Protein AF-A0A5U2F972-F1 (afdb_monomer)

Nearest PDB structures (foldseek):
  7bcb-assembly1_A  TM=5.545E-01  e=1.359E-01  Escherichia coli K-12
  2jn6-assembly1_A  TM=5.468E-01  e=1.055E-01  Corynebacterium glutamicum
  4zms-assembly1_B  TM=5.900E-01  e=4.237E-01  Streptococcus pneumoniae R6
  1fse-assembly1_A  TM=5.622E-01  e=4.808E-01  Bacillus subtilis
  4yn8-assembly1_A  TM=4.355E-01  e=1.026E+00  Corynebacterium diphtheriae

Secondary structure (DSSP, 8-state):
--------GGGGGSS-------HHHHHHHHHHHHTS---HHHHHHHTT--HHHHHHHHHHHHHHHHH---HHHHHHHHHHHHHHHHHHHHHHHHHHHHHHHHHH--

Radius of gyration: 28.87 Å; Cα contacts (8 Å, |Δi|>4): 33; chains: 1; bounding box: 81×39×64 Å

Foldseek 3Di:
DDDDPDPDPVCPPVPDPDDDDDPVRLVVLLCCCVPVVDDLVRSCVVVVHDSVVNVVSNVVVVCVVVPDDDPVSVVVVVVVVVVVVVVVVVVVVVVVVVVVCVVPVD

InterPro domains:
  IPR002514 Transposase IS3/IS911family [PF01527] (17-88)
  IPR009057 Homedomain-like superfamily [SSF46689] (18-103)

Sequence (106 aa):
MIRTLNLHPEWRCLVNQKRRFTPEFKKETVALVTEQSYTIAKAAASLGLSAKTLHTWVTLARNQNDGVLSDDERAELKRLRKENKELRLEKEILKKASAFFAKHMS

Structure (mmCIF, N/CA/C/O backbone):
data_AF-A0A5U2F972-F1
#
_entry.id   AF-A0A5U2F972-F1
#
loop_
_atom_site.group_PDB
_atom_site.id
_atom_site.type_symbol
_atom_site.label_atom_id
_atom_site.label_alt_id
_atom_site.label_comp_id
_atom_site.label_asym_id
_atom_site.label_entity_id
_atom_site.label_seq_id
_atom_site.pdbx_PDB_ins_code
_atom_site.Cartn_x
_atom_site.Cartn_y
_atom_site.Cartn_z
_atom_site.occupancy
_atom_site.B_iso_or_equiv
_atom_site.auth_seq_id
_atom_site.auth_comp_id
_atom_site.auth_asym_id
_atom_site.auth_atom_id
_atom_site.pdbx_PDB_model_num
ATOM 1 N N . MET A 1 1 ? -54.247 13.702 3.435 1.00 41.28 1 MET A N 1
ATOM 2 C CA . MET A 1 1 ? -53.553 13.008 4.547 1.00 41.28 1 MET A CA 1
ATOM 3 C C . MET A 1 1 ? -52.334 12.353 3.918 1.00 41.28 1 MET A C 1
ATOM 5 O O . MET A 1 1 ? -52.531 11.599 2.986 1.00 41.28 1 MET A O 1
ATOM 9 N N . ILE A 1 2 ? -51.093 12.763 4.170 1.00 37.62 2 ILE A N 1
ATOM 10 C CA . ILE A 1 2 ? -50.310 12.534 5.394 1.00 37.62 2 ILE A CA 1
ATOM 11 C C . ILE A 1 2 ? -49.448 13.782 5.663 1.00 37.62 2 ILE A C 1
ATOM 13 O O . ILE A 1 2 ? -48.781 14.292 4.767 1.00 37.62 2 ILE A O 1
ATOM 17 N N . ARG A 1 3 ? -49.510 14.291 6.901 1.00 43.28 3 ARG A N 1
ATOM 18 C CA . ARG A 1 3 ? -48.726 15.430 7.399 1.00 43.28 3 ARG A CA 1
ATOM 19 C C . ARG A 1 3 ? -47.244 15.064 7.421 1.00 43.28 3 ARG A C 1
ATOM 21 O O . ARG A 1 3 ? -46.857 14.096 8.067 1.00 43.28 3 ARG A O 1
ATOM 28 N N . THR A 1 4 ? -46.429 15.890 6.780 1.00 50.34 4 THR A N 1
ATOM 29 C CA . THR A 1 4 ? -44.986 15.971 7.011 1.00 50.34 4 THR A CA 1
ATOM 30 C C . THR A 1 4 ? -44.731 16.157 8.506 1.00 50.34 4 THR A C 1
ATOM 32 O O . THR A 1 4 ? -45.109 17.186 9.072 1.00 50.34 4 THR A O 1
ATOM 35 N N . LEU A 1 5 ? -44.128 15.157 9.157 1.00 49.06 5 LEU A N 1
ATOM 36 C CA . LEU A 1 5 ? -43.667 15.287 10.534 1.00 49.06 5 LEU A CA 1
ATOM 37 C C . LEU A 1 5 ? -42.502 16.282 10.540 1.00 49.06 5 LEU A C 1
ATOM 39 O O . LEU A 1 5 ? -41.378 15.977 10.150 1.00 49.06 5 LEU A O 1
ATOM 43 N N . ASN A 1 6 ? -42.826 17.507 10.928 1.00 51.38 6 ASN A N 1
ATOM 44 C CA . ASN A 1 6 ? -41.891 18.586 11.165 1.00 51.38 6 ASN A CA 1
ATOM 45 C C . ASN A 1 6 ? -41.115 18.223 12.442 1.00 51.38 6 ASN A C 1
ATOM 47 O O . ASN A 1 6 ? -41.668 18.301 13.538 1.00 51.38 6 ASN A O 1
ATOM 51 N N . LEU A 1 7 ? -39.880 17.725 12.304 1.00 55.25 7 LEU A N 1
ATOM 52 C CA . LEU A 1 7 ? -39.026 17.463 13.463 1.00 55.25 7 LEU A CA 1
ATOM 53 C C . LEU A 1 7 ? -38.736 18.790 14.178 1.00 55.25 7 LEU A C 1
ATOM 55 O O . LEU A 1 7 ? -38.166 19.717 13.598 1.00 55.25 7 LEU A O 1
ATOM 59 N N . HIS A 1 8 ? -39.155 18.856 15.440 1.00 51.81 8 HIS A N 1
ATOM 60 C CA . HIS A 1 8 ? -39.094 20.033 16.299 1.00 51.81 8 HIS A CA 1
ATOM 61 C C . HIS A 1 8 ? -37.620 20.441 16.566 1.00 51.81 8 HIS A C 1
ATOM 63 O O . HIS A 1 8 ? -36.772 19.563 16.765 1.00 51.81 8 HIS A O 1
ATOM 69 N N . PRO A 1 9 ? -37.261 21.743 16.517 1.00 60.16 9 PRO A N 1
ATOM 70 C CA . PRO A 1 9 ? -35.877 22.239 16.570 1.00 60.16 9 PRO A CA 1
ATOM 71 C C . PRO A 1 9 ? -34.979 21.724 17.712 1.00 60.16 9 PRO A C 1
ATOM 73 O O . PRO A 1 9 ? -33.783 21.551 17.476 1.00 60.16 9 PRO A O 1
ATOM 76 N N . GLU A 1 10 ? -35.503 21.412 18.898 1.00 52.59 10 GLU A N 1
ATOM 77 C CA . GLU A 1 10 ? -34.724 20.902 20.042 1.00 52.59 10 GLU A CA 1
ATOM 78 C C . GLU A 1 10 ? -34.274 19.437 19.905 1.00 52.59 10 GLU A C 1
ATOM 80 O O . GLU A 1 10 ? -33.354 19.006 20.597 1.00 52.59 10 GLU A O 1
ATOM 85 N N . TRP A 1 11 ? -34.837 18.678 18.959 1.00 57.97 11 TRP A N 1
ATOM 86 C CA . TRP A 1 11 ? -34.501 17.261 18.745 1.00 57.97 11 TRP A CA 1
ATOM 87 C C . TRP A 1 11 ? -33.354 17.059 17.749 1.00 57.97 11 TRP A C 1
ATOM 89 O O . TRP A 1 11 ? -32.916 15.930 17.518 1.00 57.97 11 TRP A O 1
ATOM 99 N N . ARG A 1 12 ? -32.806 18.142 17.179 1.00 55.66 12 ARG A N 1
ATOM 100 C CA . ARG A 1 12 ? -31.673 18.072 16.235 1.00 55.66 12 ARG A CA 1
ATOM 101 C C . ARG A 1 12 ? -30.373 17.574 16.875 1.00 55.66 12 ARG A C 1
ATOM 103 O O . ARG A 1 12 ? -29.479 17.149 16.152 1.00 55.66 12 ARG A O 1
ATOM 110 N N . CYS A 1 13 ? -30.272 17.581 18.204 1.00 50.25 13 CYS A N 1
ATOM 111 C CA . CYS A 1 13 ? -29.038 17.264 18.929 1.00 50.25 13 CYS A CA 1
ATOM 112 C C . CYS A 1 13 ? -28.889 15.782 19.331 1.00 50.25 13 CYS A C 1
ATOM 114 O O . CYS A 1 13 ? -27.804 15.380 19.745 1.00 50.25 13 CYS A O 1
ATOM 116 N N . LEU A 1 14 ? -29.938 14.956 19.207 1.00 54.03 14 LEU A N 1
ATOM 117 C CA . LEU A 1 14 ? -29.903 13.540 19.624 1.00 54.03 14 LEU A CA 1
ATOM 118 C C . LEU A 1 14 ? -29.426 12.579 18.526 1.00 54.03 14 LEU A C 1
ATOM 120 O O . LEU A 1 14 ? -29.127 11.415 18.789 1.00 54.03 14 LEU A O 1
ATOM 124 N N . VAL A 1 15 ? -29.303 13.062 17.294 1.00 58.31 15 VAL A N 1
ATOM 125 C CA . VAL A 1 15 ? -28.772 12.287 16.177 1.00 58.31 15 VAL A CA 1
ATOM 126 C C . VAL A 1 15 ? -27.290 12.601 16.009 1.00 58.31 15 VAL A C 1
ATOM 128 O O . VAL A 1 15 ? -26.919 13.629 15.454 1.00 58.31 15 VAL A O 1
ATOM 131 N N . ASN A 1 16 ? -26.454 11.650 16.442 1.00 60.88 16 ASN A N 1
ATOM 132 C CA . ASN A 1 16 ? -25.009 11.543 16.187 1.00 60.88 16 ASN A CA 1
ATOM 133 C C . ASN A 1 16 ? -24.061 12.043 17.296 1.00 60.88 16 ASN A C 1
ATOM 135 O O . ASN A 1 16 ? -23.117 12.797 17.045 1.00 60.88 16 ASN A O 1
ATOM 139 N N . GLN A 1 17 ? -24.215 11.511 18.513 1.00 54.97 17 GLN A N 1
ATOM 140 C CA . GLN A 1 17 ? -23.093 11.413 19.453 1.00 54.97 17 GLN A CA 1
ATOM 141 C C . GLN A 1 17 ? -22.031 10.458 18.874 1.00 54.97 17 GLN A C 1
ATOM 143 O O . GLN A 1 17 ? -22.074 9.240 19.058 1.00 54.97 17 GLN A O 1
ATOM 148 N N . LYS A 1 18 ? -21.060 11.002 18.136 1.00 59.22 18 LYS A N 1
ATOM 149 C CA . LYS A 1 18 ? -19.892 10.233 17.689 1.00 59.22 18 LYS A CA 1
ATOM 150 C C . LYS A 1 18 ? -19.082 9.829 18.922 1.00 59.22 18 LYS A C 1
ATOM 152 O O . LYS A 1 18 ? -18.475 10.690 19.559 1.00 59.22 18 LYS A O 1
ATOM 157 N N . ARG A 1 19 ? 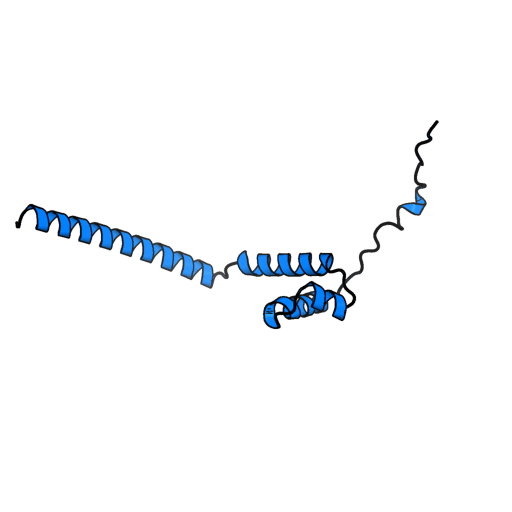-19.037 8.529 19.240 1.00 67.75 19 ARG A N 1
ATOM 158 C CA . ARG A 1 19 ? -18.086 7.981 20.224 1.00 67.75 19 ARG A CA 1
ATOM 159 C C . ARG A 1 19 ? -16.675 8.431 19.828 1.00 67.75 19 ARG A C 1
ATOM 161 O O . ARG A 1 19 ? -16.215 8.134 18.723 1.00 67.75 19 ARG A O 1
ATOM 168 N N . ARG A 1 20 ? -16.014 9.205 20.693 1.00 74.25 20 ARG A N 1
ATOM 169 C CA . ARG A 1 20 ? -14.633 9.651 20.478 1.00 74.25 20 ARG A CA 1
ATOM 170 C C . ARG A 1 20 ? -13.699 8.557 20.981 1.00 74.25 20 ARG A C 1
ATOM 172 O O . ARG A 1 20 ? -13.687 8.259 22.165 1.00 74.25 20 ARG A O 1
ATOM 179 N N . PHE A 1 21 ? -12.937 7.970 20.066 1.00 81.81 21 PHE A N 1
ATOM 180 C CA . PHE A 1 21 ? -11.856 7.041 20.389 1.00 81.81 21 PHE A CA 1
ATOM 181 C C . PHE A 1 21 ? -10.529 7.792 20.373 1.00 81.81 21 PHE A C 1
ATOM 183 O O . PHE A 1 21 ? -10.309 8.604 19.463 1.00 81.81 21 PHE A O 1
ATOM 190 N N . THR A 1 22 ? -9.667 7.513 21.350 1.00 88.94 22 THR A N 1
ATOM 191 C CA . THR A 1 22 ? -8.321 8.086 21.410 1.00 88.94 22 THR A CA 1
ATOM 192 C C . THR A 1 22 ? -7.490 7.615 20.208 1.00 88.94 22 THR A C 1
ATOM 194 O O . THR A 1 22 ? -7.729 6.525 19.672 1.00 88.94 22 THR A O 1
ATOM 197 N N . PRO A 1 23 ? -6.565 8.445 19.702 1.00 83.56 23 PRO A N 1
ATOM 198 C CA . PRO A 1 23 ? -5.722 8.060 18.574 1.00 83.56 23 PRO A CA 1
ATOM 199 C C . PRO A 1 23 ? -4.831 6.850 18.891 1.00 83.56 23 PRO A C 1
ATOM 201 O O . PRO A 1 23 ? -4.604 6.030 18.002 1.00 83.56 23 PRO A O 1
ATOM 204 N N . GLU A 1 24 ? -4.400 6.689 20.141 1.00 85.62 24 GLU A N 1
ATOM 205 C CA . GLU A 1 24 ? -3.617 5.546 20.625 1.00 85.62 24 GLU A CA 1
ATOM 206 C C . GLU A 1 24 ? -4.422 4.251 20.498 1.00 85.62 24 GLU A C 1
ATOM 208 O O . GLU A 1 24 ? -3.965 3.29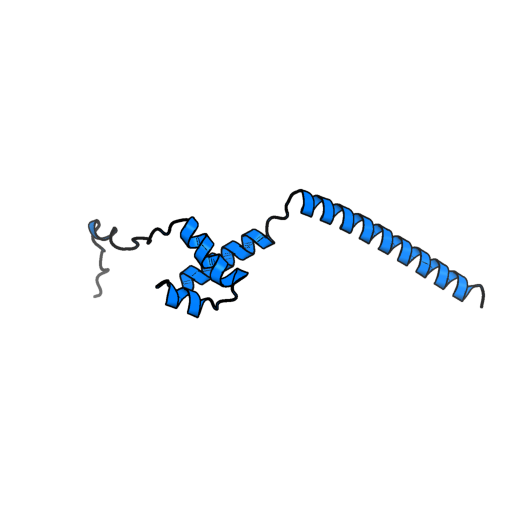2 19.879 1.00 85.62 24 GLU A O 1
ATOM 213 N N . PHE A 1 25 ? -5.673 4.268 20.966 1.00 89.62 25 PHE A N 1
ATOM 214 C CA . PHE A 1 25 ? -6.566 3.115 20.885 1.00 89.62 25 PHE A CA 1
ATOM 215 C C . PHE A 1 25 ? -6.838 2.702 19.435 1.00 89.62 25 PHE A C 1
ATOM 217 O O . PHE A 1 25 ? -6.870 1.515 19.112 1.00 89.62 25 PHE A O 1
ATOM 224 N N . LYS A 1 26 ? -6.998 3.674 18.524 1.00 89.25 26 LYS A N 1
ATOM 225 C CA . LYS A 1 26 ? -7.153 3.382 17.090 1.00 89.25 26 LYS A CA 1
ATOM 226 C C . LYS A 1 26 ? -5.919 2.691 16.516 1.00 89.25 26 LYS A C 1
ATOM 228 O O . LYS A 1 26 ? -6.084 1.740 15.756 1.00 89.25 26 LYS A O 1
ATOM 233 N N . LYS A 1 27 ? -4.715 3.160 16.861 1.00 88.56 27 LYS A N 1
ATOM 234 C CA . LYS A 1 27 ? -3.453 2.563 16.396 1.00 88.56 27 LYS A CA 1
ATOM 235 C C . LYS A 1 27 ? -3.310 1.127 16.885 1.00 88.56 27 LYS A C 1
ATOM 237 O O . LYS A 1 27 ? -3.103 0.241 16.066 1.00 88.56 27 LYS A O 1
ATOM 242 N N . GLU A 1 28 ? -3.501 0.900 18.180 1.00 89.00 28 GLU A N 1
ATOM 243 C CA . GLU A 1 28 ? -3.410 -0.432 18.786 1.00 89.00 28 GLU A CA 1
ATOM 244 C C . GLU A 1 28 ? -4.434 -1.399 18.176 1.00 89.00 28 GLU A C 1
ATOM 246 O O . GLU A 1 28 ? -4.101 -2.512 17.774 1.00 89.00 28 GLU A O 1
ATOM 251 N N . THR A 1 29 ? -5.671 -0.935 17.987 1.00 91.56 29 THR A N 1
ATOM 252 C CA . THR A 1 29 ? -6.728 -1.738 17.363 1.00 91.56 29 THR A CA 1
ATOM 253 C C . THR A 1 29 ? -6.384 -2.129 15.918 1.00 91.56 29 THR A C 1
ATOM 255 O O . THR A 1 29 ? -6.654 -3.254 15.496 1.00 91.56 29 THR A O 1
ATOM 258 N N . VAL A 1 30 ? -5.806 -1.213 15.133 1.00 90.12 30 VAL A N 1
ATOM 259 C CA . VAL A 1 30 ? -5.365 -1.511 13.761 1.00 90.12 30 VAL A CA 1
ATOM 260 C C . VAL A 1 30 ? -4.180 -2.482 13.770 1.00 90.12 30 VAL A C 1
ATOM 262 O O . VAL A 1 30 ? -4.198 -3.428 12.981 1.00 90.12 30 VAL A O 1
ATOM 265 N N . ALA A 1 31 ? -3.221 -2.309 14.687 1.00 88.81 31 ALA A N 1
ATOM 266 C CA . ALA A 1 31 ? -2.050 -3.176 14.835 1.00 88.81 31 ALA A CA 1
ATOM 267 C C . ALA A 1 31 ? -2.434 -4.641 15.108 1.00 88.81 31 ALA A C 1
ATOM 269 O O . ALA A 1 31 ? -1.848 -5.553 14.527 1.00 88.81 31 ALA A O 1
ATOM 270 N N . LEU A 1 32 ? -3.494 -4.894 15.887 1.00 90.38 32 LEU A N 1
ATOM 271 C CA . LEU A 1 32 ? -4.023 -6.254 16.086 1.00 90.38 32 LEU A CA 1
ATOM 272 C C . LEU A 1 32 ? -4.393 -6.950 14.762 1.00 90.38 32 LEU A C 1
ATOM 274 O O . LEU A 1 32 ? -4.200 -8.156 14.604 1.00 90.38 32 LEU A O 1
ATOM 278 N N .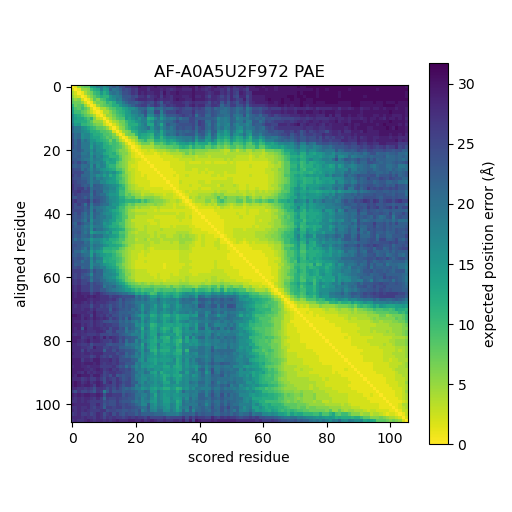 VAL A 1 33 ? -4.926 -6.199 13.796 1.00 90.31 33 VAL A N 1
ATOM 279 C CA . VAL A 1 33 ? -5.338 -6.741 12.493 1.00 90.31 33 VAL A CA 1
ATOM 280 C C . VAL A 1 33 ? -4.156 -6.829 11.527 1.00 90.31 33 VAL A C 1
ATOM 282 O O . VAL A 1 33 ? -4.063 -7.794 10.771 1.00 90.31 33 VAL A O 1
ATOM 285 N N . THR A 1 34 ? -3.269 -5.830 11.513 1.00 85.06 34 THR A N 1
ATOM 286 C CA . THR A 1 34 ? -2.165 -5.754 10.543 1.00 85.06 34 THR A CA 1
ATOM 287 C C . THR A 1 34 ? -0.939 -6.564 10.949 1.00 85.06 34 THR A C 1
ATOM 289 O O . THR A 1 34 ? -0.319 -7.168 10.083 1.00 85.06 34 THR A O 1
ATOM 292 N N . GLU A 1 35 ? -0.597 -6.596 12.236 1.00 85.94 35 GLU A N 1
ATOM 293 C CA . GLU A 1 35 ? 0.618 -7.242 12.750 1.00 85.94 35 GLU A CA 1
ATOM 294 C C . GLU A 1 35 ? 0.313 -8.630 13.319 1.00 85.94 35 GLU A C 1
ATOM 296 O O . GLU A 1 35 ? 1.009 -9.598 13.024 1.00 85.94 35 GLU A O 1
ATOM 301 N N . GLN A 1 36 ? -0.772 -8.760 14.089 1.00 83.81 36 GLN A N 1
ATOM 302 C CA . GLN A 1 36 ? -1.125 -10.016 14.769 1.00 83.81 36 GLN A CA 1
ATOM 303 C C . GLN A 1 36 ? -2.086 -10.902 13.957 1.00 83.81 36 GLN A C 1
ATOM 305 O O . GLN A 1 36 ? -2.558 -11.925 14.451 1.00 83.81 36 GLN A O 1
ATOM 310 N N . SER A 1 37 ? -2.378 -10.527 12.705 1.00 83.12 37 SER A N 1
ATOM 311 C CA . SER A 1 37 ? -3.206 -11.291 11.756 1.00 83.12 37 SER A CA 1
ATOM 312 C C . SER A 1 37 ? -4.610 -11.657 12.266 1.00 83.12 37 SER A C 1
ATOM 314 O O . SER A 1 37 ? -5.208 -12.642 11.822 1.00 83.12 37 SER A O 1
ATOM 316 N N . TYR A 1 38 ? -5.182 -10.872 13.187 1.00 88.00 38 TYR A N 1
ATOM 317 C CA . TYR A 1 38 ? -6.571 -11.068 13.599 1.00 88.00 38 TYR A CA 1
ATOM 318 C C . TYR A 1 38 ? -7.529 -10.698 12.466 1.00 88.00 38 TYR A C 1
ATOM 320 O O . TYR A 1 38 ? -7.359 -9.699 11.767 1.00 88.00 38 TYR A O 1
ATOM 328 N N . THR A 1 39 ? -8.613 -11.461 12.324 1.00 90.06 39 THR A N 1
ATOM 329 C CA . THR A 1 39 ? -9.710 -11.048 11.447 1.00 90.06 39 THR A CA 1
ATOM 330 C C . THR A 1 39 ? -10.420 -9.830 12.039 1.00 90.06 39 THR A C 1
ATOM 332 O O . THR A 1 39 ? -10.604 -9.725 13.254 1.00 90.06 39 THR A O 1
ATOM 335 N N . ILE A 1 40 ? -10.878 -8.920 11.173 1.00 89.50 40 ILE A N 1
ATOM 336 C CA . ILE A 1 40 ? -11.600 -7.697 11.571 1.00 89.50 40 ILE A CA 1
ATOM 337 C C . ILE A 1 40 ? -12.795 -8.036 12.473 1.00 89.50 40 ILE A C 1
ATOM 339 O O . ILE A 1 40 ? -13.035 -7.357 13.465 1.00 89.50 40 ILE A O 1
ATOM 343 N N . ALA A 1 41 ? -13.525 -9.110 12.162 1.00 89.00 41 ALA A N 1
ATOM 344 C CA . ALA A 1 41 ? -14.665 -9.551 12.959 1.00 89.00 41 ALA A CA 1
ATOM 345 C C . ALA A 1 41 ? -14.258 -9.973 14.381 1.00 89.00 41 ALA A C 1
ATOM 347 O O . ALA A 1 41 ? -14.909 -9.572 15.345 1.00 89.00 41 ALA A O 1
ATOM 348 N N . LYS A 1 42 ? -13.163 -10.732 14.522 1.00 89.50 42 LYS A N 1
ATOM 349 C CA . LYS A 1 42 ? -12.671 -11.198 15.824 1.00 89.50 42 LYS A CA 1
ATOM 350 C C . LYS A 1 42 ? -12.150 -10.037 16.669 1.00 89.50 42 LYS A C 1
ATOM 352 O O . LYS A 1 42 ? -12.546 -9.908 17.821 1.00 89.50 42 LYS A O 1
ATOM 357 N N . ALA A 1 43 ? -11.339 -9.158 16.083 1.00 90.25 43 ALA A N 1
ATOM 358 C CA . ALA A 1 43 ? -10.823 -7.974 16.770 1.00 90.25 43 ALA A CA 1
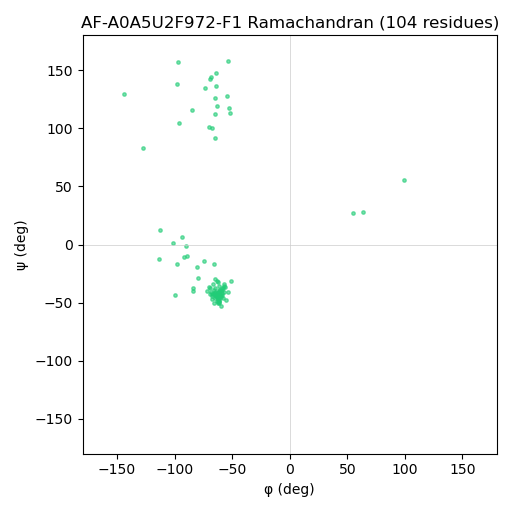ATOM 359 C C . ALA A 1 43 ? -11.952 -7.017 17.204 1.00 90.25 43 ALA A C 1
ATOM 361 O O . ALA A 1 43 ? -11.952 -6.524 18.330 1.00 90.25 43 ALA A O 1
ATOM 362 N N . ALA A 1 44 ? -12.958 -6.806 16.348 1.00 91.00 44 ALA A N 1
ATOM 363 C CA . ALA A 1 44 ? -14.119 -5.985 16.685 1.00 91.00 44 ALA A CA 1
ATOM 364 C C . ALA A 1 44 ? -14.938 -6.581 17.842 1.00 91.00 44 ALA A C 1
ATOM 366 O O . ALA A 1 44 ? -15.315 -5.848 18.755 1.00 91.00 44 ALA A O 1
ATOM 367 N N . ALA A 1 45 ? -15.166 -7.900 17.833 1.00 89.88 45 ALA A N 1
ATOM 368 C CA . ALA A 1 45 ? -15.886 -8.594 18.898 1.00 89.88 45 ALA A CA 1
ATOM 369 C C . ALA A 1 45 ? -15.143 -8.521 20.241 1.00 89.88 45 ALA A C 1
ATOM 371 O O . ALA A 1 45 ? -15.757 -8.202 21.256 1.00 89.88 45 ALA A O 1
ATOM 372 N N . SER A 1 46 ? -13.825 -8.744 20.244 1.00 88.38 46 SER A N 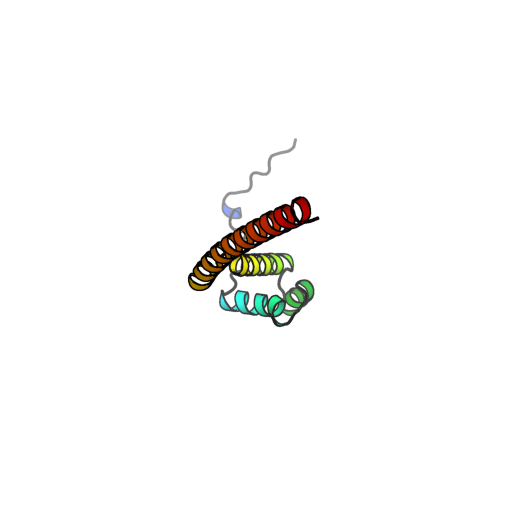1
ATOM 373 C CA . SER A 1 46 ? -13.000 -8.677 21.458 1.00 88.38 46 SER A CA 1
ATOM 374 C C . SER A 1 46 ? -12.970 -7.286 22.098 1.00 88.38 46 SER A C 1
ATOM 376 O O . SER A 1 46 ? -12.867 -7.182 23.315 1.00 88.38 46 SER A O 1
ATOM 378 N N . LEU A 1 47 ? -13.080 -6.223 21.297 1.00 87.81 47 LEU A N 1
ATOM 379 C CA . LEU A 1 47 ? -12.989 -4.832 21.759 1.00 87.81 47 LEU A CA 1
ATOM 380 C C . LEU A 1 47 ? -14.353 -4.136 21.900 1.00 87.81 47 LEU A C 1
ATOM 382 O O . LEU A 1 47 ? -14.411 -2.948 22.218 1.00 87.81 47 LEU A O 1
ATOM 386 N N . GLY A 1 48 ? -15.459 -4.838 21.626 1.00 87.38 48 GLY A N 1
ATOM 387 C CA . GLY A 1 48 ? -16.807 -4.258 21.657 1.00 87.38 48 GLY A CA 1
ATOM 388 C C . GLY A 1 48 ? -17.030 -3.154 20.611 1.00 87.38 48 GLY A C 1
ATOM 389 O O . GLY A 1 48 ? -17.833 -2.239 20.820 1.00 87.38 48 GLY A O 1
ATOM 390 N N . LEU A 1 49 ? -16.303 -3.209 19.492 1.00 87.62 49 LEU A N 1
ATOM 391 C CA . LEU A 1 49 ? -16.386 -2.245 18.395 1.00 87.62 49 LEU A CA 1
ATOM 392 C C . LEU A 1 49 ? -17.298 -2.757 17.281 1.00 87.62 49 LEU A C 1
ATOM 394 O O . LEU A 1 49 ? -17.480 -3.955 17.085 1.00 87.62 49 LEU A O 1
ATOM 398 N N . SER A 1 50 ? -17.835 -1.836 16.479 1.00 89.62 50 SER A N 1
ATOM 399 C CA . SER A 1 50 ? -18.512 -2.239 15.247 1.00 89.62 50 SER A CA 1
ATOM 400 C C . SER A 1 50 ? -17.479 -2.677 14.203 1.00 89.62 50 SER A C 1
ATOM 402 O O . SER A 1 50 ? -16.492 -1.973 13.959 1.00 89.62 50 SER A O 1
ATOM 404 N N . ALA A 1 51 ? -17.730 -3.805 13.533 1.00 90.12 51 ALA A N 1
ATOM 405 C CA . ALA A 1 51 ? -16.857 -4.302 12.467 1.00 90.12 51 ALA A CA 1
ATOM 406 C C . ALA A 1 51 ? -16.675 -3.270 11.338 1.00 90.12 51 ALA A C 1
ATOM 408 O O . ALA A 1 51 ? -15.586 -3.142 10.785 1.00 90.12 51 ALA A O 1
ATOM 409 N N . LYS A 1 52 ? -17.713 -2.471 11.046 1.00 90.06 52 LYS A N 1
ATOM 410 C CA . LYS A 1 52 ? -17.664 -1.386 10.055 1.00 90.06 52 LYS A CA 1
ATOM 411 C C . LYS A 1 52 ? -16.665 -0.296 10.444 1.00 90.06 52 LYS A C 1
ATOM 413 O O . LYS A 1 52 ? -15.888 0.143 9.602 1.00 90.06 52 LYS A O 1
ATOM 418 N N . THR A 1 53 ? -16.668 0.130 11.708 1.00 89.94 53 THR A N 1
ATOM 419 C CA . THR A 1 53 ? -15.722 1.135 12.217 1.00 89.94 53 THR A CA 1
ATOM 420 C C . THR A 1 53 ? -14.289 0.640 12.090 1.00 89.94 53 THR A C 1
ATOM 422 O O . THR A 1 53 ? -13.441 1.363 11.568 1.00 89.94 53 THR A O 1
ATOM 425 N N . LEU A 1 54 ? -14.039 -0.600 12.518 1.00 92.00 54 LEU A N 1
ATOM 426 C CA . LEU A 1 54 ? -12.708 -1.186 12.445 1.00 92.00 54 LEU A CA 1
ATOM 427 C C . LEU A 1 54 ? -12.243 -1.355 10.995 1.00 92.00 54 LEU A C 1
ATOM 429 O O . LEU A 1 54 ? -11.118 -0.992 10.665 1.00 92.00 54 LEU A O 1
ATOM 433 N N . HIS A 1 55 ? -13.127 -1.814 10.111 1.00 91.69 55 HIS A N 1
ATOM 434 C CA . HIS A 1 55 ? -12.838 -1.904 8.685 1.00 91.69 55 HIS A CA 1
ATOM 435 C 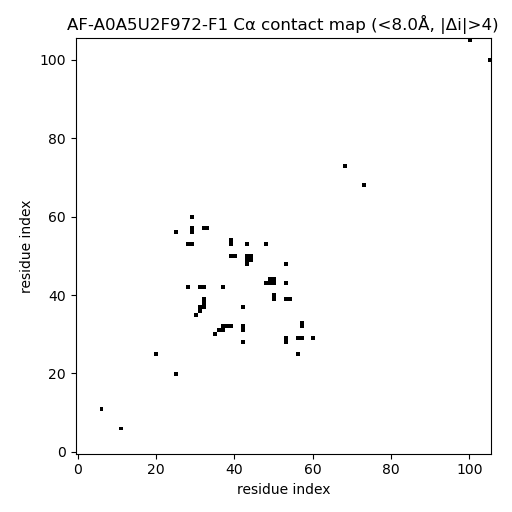C . HIS A 1 55 ? -12.399 -0.549 8.112 1.00 91.69 55 HIS A C 1
ATOM 437 O O . HIS A 1 55 ? -11.362 -0.471 7.460 1.00 91.69 55 HIS A O 1
ATOM 443 N N . THR A 1 56 ? -13.126 0.538 8.399 1.00 90.88 56 THR A N 1
ATOM 444 C CA . THR A 1 56 ? -12.740 1.887 7.952 1.00 90.88 56 THR A CA 1
ATOM 445 C C . THR A 1 56 ? -11.358 2.303 8.463 1.00 90.88 56 THR A C 1
ATOM 447 O O . THR A 1 56 ?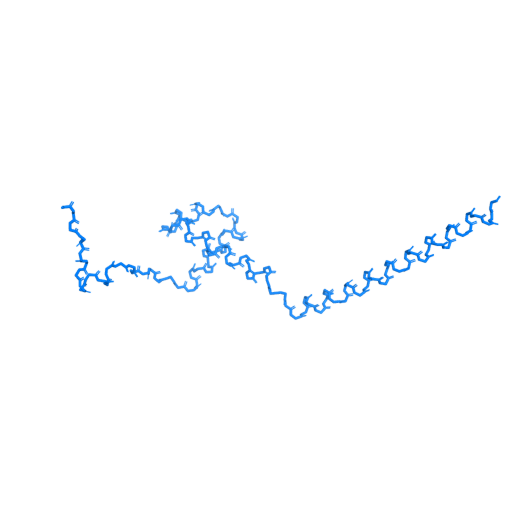 -10.591 2.888 7.701 1.00 90.88 56 THR A O 1
ATOM 450 N N . TRP A 1 57 ? -11.019 2.011 9.722 1.00 92.19 57 TRP A N 1
ATOM 451 C CA . TRP A 1 57 ? -9.704 2.355 10.276 1.00 92.19 57 TRP A CA 1
ATOM 452 C C . TRP A 1 57 ? -8.574 1.555 9.632 1.00 92.19 57 TRP A C 1
ATOM 454 O O . TRP A 1 57 ? -7.557 2.140 9.271 1.00 92.19 57 TRP A O 1
ATOM 464 N N . VAL A 1 58 ? -8.771 0.252 9.422 1.00 89.81 58 VAL A N 1
ATOM 465 C CA . VAL A 1 58 ? -7.788 -0.613 8.755 1.00 89.81 58 VAL A CA 1
ATOM 466 C C . VAL A 1 58 ? -7.590 -0.191 7.297 1.00 89.81 58 VAL A C 1
ATOM 468 O O . VAL A 1 58 ? -6.451 -0.088 6.851 1.00 89.81 58 VAL A O 1
ATOM 471 N N . THR A 1 59 ? -8.663 0.109 6.556 1.00 88.38 59 THR A N 1
ATOM 472 C CA . THR A 1 59 ? -8.551 0.629 5.182 1.00 88.38 59 THR A CA 1
ATOM 473 C C . THR A 1 59 ? -7.779 1.945 5.145 1.00 88.38 59 THR A C 1
ATOM 475 O O . THR A 1 59 ? -6.897 2.106 4.308 1.00 88.38 59 THR A O 1
ATOM 478 N N . LEU A 1 60 ? -8.074 2.878 6.055 1.00 85.19 60 LEU A N 1
ATOM 479 C CA . LEU A 1 60 ? -7.374 4.161 6.105 1.00 85.19 60 LEU A CA 1
ATOM 480 C C . LEU A 1 60 ? -5.885 3.981 6.424 1.00 85.19 60 LEU A C 1
ATOM 482 O O . LEU A 1 60 ? -5.056 4.602 5.771 1.00 85.19 60 LEU A O 1
ATOM 486 N N . ALA A 1 61 ? -5.552 3.118 7.385 1.00 85.81 61 ALA A N 1
ATOM 487 C CA . ALA A 1 61 ? -4.170 2.843 7.762 1.00 85.81 61 ALA A CA 1
ATOM 488 C C . ALA A 1 61 ? -3.376 2.177 6.628 1.00 85.81 61 ALA A C 1
ATOM 490 O O . ALA A 1 61 ? -2.243 2.566 6.366 1.00 85.81 61 ALA A O 1
ATOM 491 N N . ARG A 1 62 ? -3.986 1.231 5.900 1.00 83.00 62 ARG A N 1
ATOM 492 C CA . ARG A 1 62 ? -3.376 0.622 4.704 1.00 83.00 62 ARG A CA 1
ATOM 493 C C . ARG A 1 62 ? -3.126 1.660 3.613 1.00 83.00 62 ARG A C 1
ATOM 495 O O . ARG A 1 62 ? -2.013 1.764 3.125 1.00 83.00 62 ARG A O 1
ATOM 502 N N . ASN A 1 63 ? -4.111 2.509 3.326 1.00 76.88 63 ASN A N 1
ATOM 503 C CA . ASN A 1 63 ? -3.966 3.574 2.330 1.00 76.88 63 ASN A CA 1
ATOM 504 C C . ASN A 1 63 ? -2.921 4.634 2.724 1.00 76.88 63 ASN A C 1
ATOM 506 O O . ASN A 1 63 ? -2.314 5.248 1.852 1.00 76.88 63 ASN A O 1
ATOM 510 N N . GLN A 1 64 ? -2.723 4.877 4.023 1.00 72.06 64 GLN A N 1
ATOM 511 C CA . GLN A 1 64 ? -1.658 5.754 4.516 1.00 72.06 64 GLN A CA 1
ATOM 512 C C . GLN A 1 64 ? -0.270 5.133 4.326 1.00 72.06 64 GLN A C 1
ATOM 514 O O . GLN A 1 64 ? 0.655 5.862 3.983 1.00 72.06 64 GLN A O 1
ATOM 519 N N . ASN A 1 65 ? -0.145 3.813 4.490 1.00 64.62 65 ASN A N 1
ATOM 520 C CA . ASN A 1 65 ? 1.099 3.086 4.227 1.00 64.62 65 ASN A CA 1
ATOM 521 C C . ASN A 1 65 ? 1.400 2.975 2.723 1.00 64.62 65 ASN A C 1
ATOM 523 O O . ASN A 1 65 ? 2.535 3.167 2.310 1.00 64.62 65 ASN A O 1
ATOM 527 N N . ASP A 1 66 ? 0.384 2.736 1.892 1.00 62.75 66 ASP A N 1
ATOM 528 C CA . ASP A 1 66 ? 0.567 2.565 0.443 1.00 62.75 66 ASP A CA 1
ATOM 529 C C . ASP A 1 66 ? 0.706 3.906 -0.313 1.0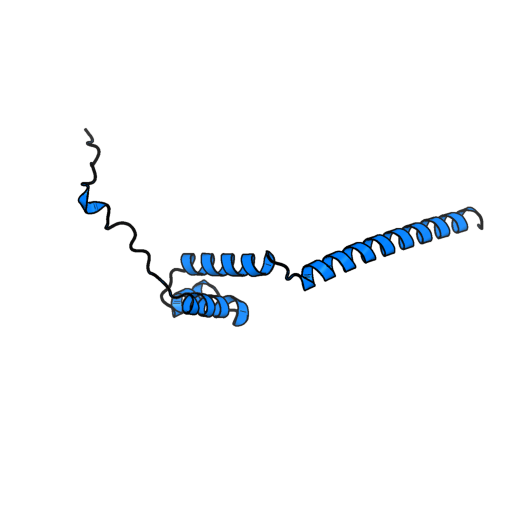0 62.75 66 ASP A C 1
ATOM 531 O O . ASP A 1 66 ? 1.178 3.946 -1.450 1.00 62.75 66 ASP A O 1
ATOM 535 N N . GLY A 1 67 ? 0.268 5.021 0.285 1.00 58.66 67 GLY A N 1
ATOM 536 C CA . GLY A 1 67 ? 0.120 6.311 -0.401 1.00 58.66 67 GLY A CA 1
ATOM 537 C C . GLY A 1 67 ? 1.269 7.307 -0.224 1.00 58.66 67 GLY A C 1
ATOM 538 O O . GLY A 1 67 ? 1.365 8.266 -0.994 1.00 58.66 67 GLY A O 1
ATOM 539 N N . VAL A 1 68 ? 2.143 7.120 0.767 1.00 60.44 68 VAL A N 1
ATOM 540 C CA . VAL A 1 68 ? 3.211 8.081 1.072 1.00 60.44 68 VAL A CA 1
ATOM 541 C C . VAL A 1 68 ? 4.546 7.357 1.120 1.00 60.44 68 VAL A C 1
ATOM 543 O O . VAL A 1 68 ? 5.045 7.031 2.187 1.00 60.44 68 VAL A O 1
ATOM 546 N N . LEU A 1 69 ? 5.141 7.153 -0.060 1.00 70.00 69 LEU A N 1
ATOM 547 C CA . LEU A 1 69 ? 6.565 6.833 -0.143 1.00 70.00 69 LEU A CA 1
ATOM 548 C C . LEU A 1 69 ? 7.346 7.924 0.599 1.00 70.00 69 LEU A C 1
ATOM 550 O O . LEU A 1 69 ? 7.150 9.117 0.304 1.00 70.00 69 LEU A O 1
ATOM 554 N N . SER A 1 70 ? 8.211 7.507 1.520 1.00 75.81 70 SER A N 1
ATOM 555 C CA . SER A 1 70 ? 9.233 8.347 2.144 1.00 75.81 70 SER A CA 1
ATOM 556 C C . SER A 1 70 ? 10.093 9.026 1.071 1.00 75.81 70 SER A C 1
ATOM 558 O O . SER A 1 70 ? 10.165 8.557 -0.067 1.00 75.81 70 SER A O 1
ATOM 560 N N . ASP A 1 71 ? 10.747 10.140 1.403 1.00 76.31 71 ASP A N 1
ATOM 561 C CA . ASP A 1 71 ? 11.622 10.845 0.453 1.00 76.31 71 ASP A CA 1
ATOM 562 C C . ASP A 1 71 ? 12.729 9.919 -0.085 1.00 76.31 71 ASP A C 1
ATOM 564 O O . ASP A 1 71 ? 12.944 9.845 -1.297 1.00 76.31 71 ASP A O 1
ATOM 568 N N . ASP A 1 72 ? 13.302 9.092 0.792 1.00 80.19 72 ASP A N 1
ATOM 569 C CA . ASP A 1 72 ? 14.281 8.058 0.442 1.00 80.19 72 ASP A CA 1
ATOM 570 C C . ASP A 1 72 ? 13.701 7.012 -0.523 1.00 80.19 72 ASP A C 1
ATOM 572 O O . ASP A 1 72 ? 14.313 6.680 -1.538 1.00 80.19 72 ASP A O 1
ATOM 576 N N . GLU A 1 73 ? 12.483 6.528 -0.267 1.00 82.19 73 GLU A N 1
ATOM 577 C CA . GLU A 1 73 ? 11.810 5.554 -1.136 1.00 82.19 73 GLU A CA 1
ATOM 578 C C . GLU A 1 73 ? 11.468 6.162 -2.505 1.00 82.19 73 GLU A C 1
ATOM 580 O O . GLU A 1 73 ? 11.535 5.484 -3.535 1.00 82.19 73 GLU A O 1
ATOM 585 N N . ARG A 1 74 ? 11.143 7.461 -2.556 1.00 82.44 74 ARG A N 1
ATOM 586 C CA . ARG A 1 74 ? 10.927 8.197 -3.814 1.00 82.44 74 ARG A CA 1
ATOM 587 C C . ARG A 1 74 ? 12.224 8.374 -4.592 1.00 82.44 74 ARG A C 1
ATOM 589 O O . ARG A 1 74 ? 12.217 8.215 -5.819 1.00 82.44 74 ARG A O 1
ATOM 596 N N . ALA A 1 75 ? 13.314 8.714 -3.908 1.00 88.56 75 ALA A N 1
ATOM 597 C CA . ALA A 1 75 ? 14.636 8.848 -4.507 1.00 88.56 75 ALA A CA 1
ATOM 598 C C . ALA A 1 75 ? 15.100 7.509 -5.095 1.00 88.56 75 ALA A C 1
ATOM 600 O O . ALA A 1 75 ? 15.515 7.452 -6.259 1.00 88.56 75 ALA A O 1
ATOM 601 N N . GLU A 1 76 ? 14.916 6.426 -4.344 1.00 90.94 76 GLU A N 1
ATOM 602 C CA . GLU A 1 76 ? 15.239 5.076 -4.787 1.00 90.94 76 GLU A CA 1
ATOM 603 C C . GLU A 1 76 ? 14.375 4.646 -5.977 1.00 90.94 76 GLU A C 1
ATOM 605 O O . GLU A 1 76 ? 14.895 4.181 -6.994 1.00 90.94 76 GLU A O 1
ATOM 610 N N . LEU A 1 77 ? 13.065 4.905 -5.938 1.00 93.56 77 LEU A N 1
ATOM 611 C CA . LEU A 1 77 ? 12.173 4.628 -7.065 1.00 93.56 77 LEU A CA 1
ATOM 612 C C . LEU A 1 77 ? 12.603 5.377 -8.336 1.00 93.56 77 LEU A C 1
ATOM 614 O O . LEU A 1 77 ? 12.526 4.838 -9.445 1.00 93.56 77 LEU A O 1
ATOM 618 N N . LYS A 1 78 ? 13.062 6.626 -8.197 1.00 93.88 78 LYS A N 1
ATOM 619 C CA . LYS A 1 78 ? 13.582 7.416 -9.320 1.00 93.88 78 LYS A CA 1
ATOM 620 C C . LYS A 1 78 ? 14.877 6.814 -9.870 1.00 93.88 78 LYS A C 1
ATOM 622 O O . LYS A 1 78 ? 15.012 6.732 -11.094 1.00 93.88 78 LYS A O 1
ATOM 627 N N . ARG A 1 79 ? 15.790 6.368 -8.999 1.00 96.69 79 ARG A N 1
ATOM 628 C CA . ARG A 1 79 ? 17.033 5.680 -9.386 1.00 96.69 79 ARG A CA 1
ATOM 629 C C . ARG A 1 79 ? 16.728 4.400 -10.159 1.00 96.69 79 ARG A C 1
ATOM 631 O O . ARG A 1 79 ? 17.164 4.263 -11.300 1.00 96.69 79 ARG A O 1
ATOM 638 N N . LEU A 1 80 ? 15.884 3.537 -9.596 1.00 97.25 80 LEU A N 1
ATOM 639 C CA . LEU A 1 80 ? 15.488 2.265 -10.204 1.00 97.25 80 LEU A CA 1
ATOM 640 C C . LEU A 1 80 ? 14.796 2.459 -11.558 1.00 97.25 80 LEU A C 1
ATOM 642 O O . LEU A 1 80 ? 15.045 1.710 -12.500 1.00 97.25 80 LEU A O 1
ATOM 646 N N . ARG A 1 81 ? 13.952 3.488 -11.708 1.00 96.12 81 ARG A N 1
ATOM 647 C CA . ARG A 1 81 ? 13.325 3.806 -13.004 1.00 96.12 81 ARG A CA 1
ATOM 648 C C . ARG A 1 81 ? 14.337 4.236 -14.063 1.00 96.12 81 ARG A C 1
ATOM 650 O O . ARG A 1 81 ? 14.154 3.896 -15.233 1.00 96.12 81 ARG A O 1
ATOM 657 N N . LYS A 1 82 ? 15.373 4.985 -13.675 1.00 97.44 82 LYS A N 1
ATOM 658 C CA . LYS A 1 82 ? 16.450 5.386 -14.587 1.00 97.44 82 LYS A CA 1
ATOM 659 C C . LYS A 1 82 ? 17.249 4.163 -15.039 1.00 97.44 82 LYS A C 1
ATOM 661 O O . LYS A 1 82 ? 17.365 3.940 -16.240 1.00 97.44 82 LYS A O 1
ATOM 666 N N . GLU A 1 83 ? 17.684 3.342 -14.092 1.00 96.62 83 GLU A N 1
ATOM 667 C CA . GLU A 1 83 ? 18.447 2.121 -14.364 1.00 96.62 83 GLU A CA 1
ATOM 668 C C . GLU A 1 83 ? 17.653 1.142 -15.242 1.00 96.62 83 GLU A C 1
ATOM 670 O O . GLU A 1 83 ? 18.153 0.638 -16.244 1.00 96.62 83 GLU A O 1
ATOM 675 N N . ASN A 1 84 ? 16.358 0.950 -14.966 1.00 97.88 84 ASN A N 1
ATOM 676 C CA . ASN A 1 84 ? 15.518 0.081 -15.794 1.00 97.88 84 ASN A CA 1
ATOM 677 C C . ASN A 1 84 ? 15.420 0.572 -17.247 1.00 97.88 84 ASN A C 1
ATOM 679 O O . ASN A 1 84 ? 15.359 -0.236 -18.174 1.00 97.88 84 ASN A O 1
ATOM 683 N N . LYS A 1 85 ? 15.399 1.892 -17.461 1.00 97.19 85 LYS A N 1
ATOM 684 C CA . LYS A 1 85 ? 15.394 2.474 -18.806 1.00 97.19 85 LYS A CA 1
ATOM 685 C C . LYS A 1 85 ? 16.717 2.207 -19.525 1.00 97.19 85 LYS A C 1
ATOM 687 O O . LYS A 1 85 ? 16.681 1.830 -20.693 1.00 97.19 85 LYS A O 1
ATOM 692 N N . GLU A 1 86 ? 17.845 2.380 -18.844 1.00 97.69 86 GLU A N 1
ATOM 693 C CA . GLU A 1 86 ? 19.184 2.116 -19.388 1.00 97.69 86 GLU A CA 1
ATOM 694 C C . GLU A 1 86 ? 19.336 0.637 -19.772 1.00 97.69 86 GLU A C 1
ATOM 696 O O . GLU A 1 86 ? 19.591 0.333 -20.937 1.00 97.69 86 GLU A O 1
ATOM 701 N N . LEU A 1 87 ? 18.991 -0.281 -18.865 1.00 98.00 87 LEU A N 1
ATOM 702 C CA . LEU A 1 87 ? 19.021 -1.726 -19.119 1.00 98.00 87 LEU A CA 1
ATOM 703 C C . LEU A 1 87 ? 18.137 -2.146 -20.303 1.00 98.00 87 LEU A C 1
ATOM 705 O O . LEU A 1 87 ? 18.490 -3.033 -21.084 1.00 98.00 87 LEU A O 1
ATOM 709 N N . ARG A 1 88 ? 16.967 -1.515 -20.472 1.00 96.88 88 ARG A N 1
ATOM 710 C CA . ARG A 1 88 ? 16.104 -1.774 -21.636 1.00 96.88 88 ARG A CA 1
ATOM 711 C C . ARG A 1 88 ? 16.768 -1.335 -22.937 1.00 96.88 88 ARG A C 1
ATOM 713 O O . ARG A 1 88 ? 16.668 -2.061 -23.921 1.00 96.88 88 ARG A O 1
ATOM 720 N N . LEU A 1 89 ? 17.432 -0.181 -22.952 1.00 96.88 89 LEU A N 1
ATOM 721 C CA . LEU A 1 89 ? 18.142 0.304 -24.137 1.00 96.88 89 LEU A CA 1
ATOM 722 C C . LEU A 1 89 ? 19.309 -0.618 -24.500 1.00 96.88 89 LEU A C 1
ATOM 724 O O . LEU A 1 89 ? 19.421 -1.013 -25.659 1.00 96.88 89 LEU A O 1
ATOM 728 N N . GLU A 1 90 ? 20.117 -1.022 -23.520 1.00 96.75 90 GLU A N 1
ATOM 729 C CA . GLU A 1 90 ? 21.218 -1.973 -23.721 1.00 96.75 90 GLU A CA 1
ATOM 730 C C . GLU A 1 90 ? 20.719 -3.299 -24.297 1.00 96.75 90 GLU A C 1
ATOM 732 O O . GLU A 1 90 ? 21.246 -3.794 -25.296 1.00 96.75 90 GLU A O 1
ATOM 737 N N . LYS A 1 91 ? 19.632 -3.839 -23.732 1.00 97.75 91 LYS A N 1
ATOM 738 C CA . LYS A 1 91 ? 19.008 -5.066 -24.234 1.00 97.75 91 LYS A CA 1
ATOM 739 C C . LYS A 1 91 ? 18.551 -4.927 -25.686 1.00 97.75 91 LYS A C 1
ATOM 741 O O . LYS A 1 91 ? 18.709 -5.864 -26.467 1.00 97.75 91 LYS A O 1
ATOM 746 N N . GLU A 1 92 ? 17.989 -3.784 -26.066 1.00 97.12 92 GLU A N 1
ATOM 747 C CA . GLU A 1 92 ? 17.566 -3.537 -27.447 1.00 97.12 92 GLU A CA 1
ATOM 748 C C . GLU A 1 92 ? 18.757 -3.393 -28.405 1.00 97.12 92 GLU A C 1
ATOM 750 O O . GLU A 1 92 ? 18.700 -3.907 -29.524 1.00 97.12 92 GLU A O 1
ATOM 755 N N . ILE A 1 93 ? 19.856 -2.768 -27.975 1.00 96.81 93 ILE A N 1
ATOM 756 C CA . ILE A 1 93 ? 21.098 -2.700 -28.762 1.00 96.81 93 ILE A CA 1
ATOM 757 C C . ILE A 1 93 ? 21.655 -4.108 -28.992 1.00 96.81 93 ILE A C 1
ATOM 759 O O . ILE A 1 93 ? 21.927 -4.478 -30.135 1.00 96.81 93 ILE A O 1
ATOM 763 N N . LEU A 1 94 ? 21.755 -4.920 -27.937 1.00 96.31 94 LEU A N 1
ATOM 764 C CA . LEU A 1 94 ? 22.265 -6.291 -28.024 1.00 96.31 94 LEU A CA 1
ATOM 765 C C . LEU A 1 94 ? 21.407 -7.172 -28.933 1.00 96.31 94 LEU A C 1
ATOM 767 O O . LEU A 1 94 ? 21.943 -7.934 -29.740 1.00 96.31 94 LEU A O 1
ATOM 771 N N . LYS A 1 95 ? 20.078 -7.044 -28.862 1.00 96.56 95 LYS A N 1
ATOM 772 C CA . LYS A 1 95 ? 19.171 -7.743 -29.784 1.00 96.56 95 LYS A CA 1
ATOM 773 C C . LYS A 1 95 ? 19.403 -7.332 -31.233 1.00 96.56 95 LYS A C 1
ATOM 775 O O . LYS A 1 95 ? 19.481 -8.200 -32.098 1.00 96.56 95 LYS A O 1
ATOM 780 N N . LYS A 1 96 ? 19.523 -6.028 -31.506 1.00 95.62 96 LYS A N 1
ATOM 781 C CA . LYS A 1 96 ? 19.782 -5.518 -32.861 1.00 95.62 96 LYS A CA 1
ATOM 782 C C . LYS A 1 96 ? 21.126 -6.003 -33.396 1.00 95.62 96 LYS A C 1
ATOM 784 O O . LYS A 1 96 ? 21.184 -6.444 -34.539 1.00 95.62 96 LYS A O 1
ATOM 789 N N . ALA A 1 97 ? 22.171 -5.977 -32.570 1.00 95.69 97 ALA A N 1
ATOM 790 C CA . ALA A 1 97 ? 23.485 -6.503 -32.927 1.00 95.69 97 ALA A CA 1
ATOM 791 C C . ALA A 1 97 ? 23.417 -8.007 -33.233 1.00 95.69 97 ALA A C 1
ATOM 793 O O . ALA A 1 97 ? 23.855 -8.438 -34.294 1.00 95.69 97 ALA A O 1
ATOM 794 N N . SER A 1 98 ? 22.783 -8.792 -32.358 1.00 95.50 98 SER A N 1
ATOM 795 C CA . SER A 1 98 ? 22.613 -10.239 -32.552 1.00 95.50 98 SER A CA 1
ATOM 796 C C . SER A 1 98 ? 21.859 -10.558 -33.847 1.00 95.50 98 SER A C 1
ATOM 798 O O . SER A 1 98 ? 22.280 -11.423 -34.610 1.00 95.50 98 SER A O 1
ATOM 800 N N . ALA A 1 99 ? 20.779 -9.824 -34.137 1.00 94.19 99 ALA A N 1
ATOM 801 C CA . ALA A 1 99 ? 20.018 -9.978 -35.376 1.00 94.19 99 ALA A CA 1
ATOM 802 C C . ALA A 1 99 ? 20.831 -9.581 -36.620 1.00 94.19 99 ALA A C 1
ATOM 804 O O . ALA A 1 99 ? 20.742 -10.243 -37.654 1.00 94.19 99 ALA A O 1
ATOM 805 N N . PHE A 1 100 ? 21.637 -8.519 -36.526 1.00 94.50 100 PHE A N 1
ATOM 806 C CA . PHE A 1 100 ? 22.532 -8.105 -37.603 1.00 94.50 100 PHE A CA 1
ATOM 807 C C . PHE A 1 100 ? 23.563 -9.193 -37.920 1.00 94.50 100 PHE A C 1
ATOM 809 O O . PHE A 1 100 ? 23.697 -9.566 -39.086 1.00 94.50 100 PHE A O 1
ATOM 816 N N . PHE A 1 101 ? 24.236 -9.731 -36.898 1.00 93.38 101 PHE A N 1
ATOM 817 C CA . PHE A 1 101 ? 25.227 -10.794 -37.072 1.00 93.38 101 PHE A CA 1
ATOM 818 C C . PHE A 1 101 ? 24.602 -12.073 -37.629 1.00 93.38 101 PHE A C 1
ATOM 820 O O . PHE A 1 101 ? 25.122 -12.618 -38.597 1.00 93.38 101 PHE A O 1
ATOM 827 N N . ALA A 1 102 ? 23.447 -12.496 -37.109 1.00 93.31 102 ALA A N 1
ATOM 828 C CA . ALA A 1 102 ? 22.737 -13.663 -37.630 1.00 93.31 102 ALA A CA 1
ATOM 829 C C . ALA A 1 102 ? 22.404 -13.534 -39.128 1.00 93.31 102 ALA A C 1
ATOM 831 O O . ALA A 1 102 ? 22.466 -14.521 -39.851 1.00 93.31 102 ALA A O 1
ATOM 832 N N . LYS A 1 103 ? 22.087 -12.325 -39.611 1.00 91.56 103 LYS A N 1
ATOM 833 C CA . LYS A 1 103 ? 21.724 -12.077 -41.015 1.00 91.56 103 LYS A CA 1
ATOM 834 C C . LYS A 1 103 ? 22.917 -11.985 -41.980 1.00 91.56 103 LYS A C 1
ATOM 836 O O . LYS A 1 103 ? 22.726 -12.240 -43.162 1.00 91.56 103 LYS A O 1
ATOM 841 N N . HIS A 1 104 ? 24.095 -11.560 -41.518 1.00 84.06 104 HIS A N 1
ATOM 842 C CA . HIS A 1 104 ? 25.244 -11.266 -42.398 1.00 84.06 104 HIS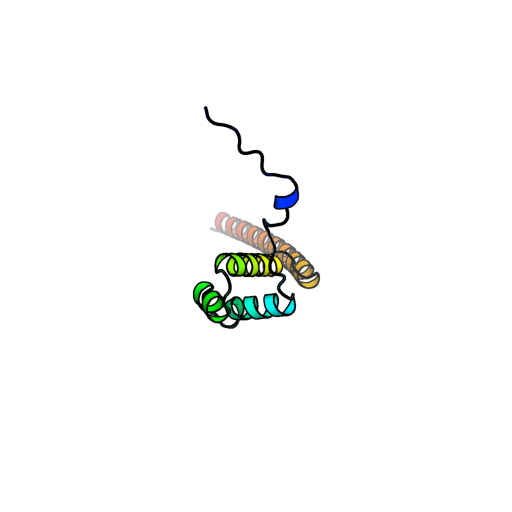 A CA 1
ATOM 843 C C . HIS A 1 104 ? 26.432 -12.219 -42.225 1.00 84.06 104 HIS A C 1
ATOM 845 O O . HIS A 1 104 ? 27.355 -12.174 -43.031 1.00 84.06 104 HIS A O 1
ATOM 851 N N . MET A 1 105 ? 26.446 -13.032 -41.165 1.00 73.69 105 MET A N 1
ATOM 852 C CA . MET A 1 105 ? 27.499 -14.019 -40.895 1.00 73.69 105 MET A CA 1
ATOM 853 C C . MET A 1 105 ? 27.000 -15.471 -41.005 1.00 73.69 105 MET A C 1
ATOM 855 O O . MET A 1 105 ? 27.704 -16.382 -40.571 1.00 73.69 105 MET A O 1
ATOM 859 N N . SER A 1 106 ? 25.800 -15.678 -41.560 1.00 55.69 106 SER A N 1
ATOM 860 C CA . SER A 1 106 ? 25.302 -16.976 -42.037 1.00 55.69 106 SER A CA 1
ATOM 861 C C . SER A 1 106 ? 25.230 -16.986 -43.558 1.00 55.69 106 SER A C 1
ATOM 863 O O . SER A 1 106 ? 25.397 -18.089 -44.119 1.00 55.69 106 SER A O 1
#

pLDDT: mean 81.56, std 15.94, range [37.62, 98.0]

Mean predicted aligned error: 14.28 Å

Solvent-accessible surface area (backbone atoms only — not comparable to full-atom values): 6464 Å² total; per-residue (Å²): 140,83,82,81,82,75,78,58,81,87,63,67,74,77,72,74,83,73,83,84,74,56,72,64,59,54,51,55,59,37,41,44,40,74,74,68,68,39,53,63,64,59,53,17,62,77,69,76,46,56,49,68,60,52,48,54,51,40,52,50,53,50,50,55,63,75,68,56,73,49,72,68,55,47,52,48,52,53,50,53,54,52,50,52,51,52,54,50,51,53,53,51,51,52,51,51,51,52,53,51,47,61,69,76,78,111

Organism: Salmonella enterica (NCBI:txid28901)